Protein AF-A0A3M0GHZ3-F1 (afdb_monomer)

Sequence (107 aa):
MATMTYDYADSTAVLGPLAIVHIPGALHLCIEHARRTSVPRGWEVIRLPLEDAAPVRMPSDDLLALADAVREIGLRHDDPEPAAVHLPHEPAVLRTAGHLRLLGTVD

Foldseek 3Di:
DWKWDDDPVQLEIEIEEDDPDDDPPIDDDDPVCSVVDDGPPPHYYHYDDHPPPPPPCDPPVVVVVVVVVVVVVVPDPPDDDDDPPPDPPDFDFPDDDPPDTDGDDDD

pLDDT: mean 83.95, std 12.8, range [53.03, 98.31]

Solvent-accessible surface area (backbone atoms only — not comparable to full-atom values): 6936 Å² total; per-residue (Å²): 91,25,27,36,42,75,41,78,91,77,36,32,36,42,36,30,50,57,66,94,60,93,57,91,92,46,48,80,29,51,63,69,52,57,71,68,62,80,76,66,90,94,43,51,75,48,74,50,79,64,71,82,69,69,74,81,77,70,62,74,61,58,61,50,53,51,52,50,53,53,49,61,58,74,66,51,89,81,66,76,79,79,72,83,75,79,68,79,75,77,58,53,70,74,45,74,61,90,94,46,72,42,65,44,86,80,130

Organism: NCBI:txid2479848

Secondary structure (DSSP, 8-state):
-EEEEEETTTTEEEEEEPPSS--TTPEEE-HHHHHH--PPTT-EEEE------------HHHHHHHHHHHHHHHT-TTPPPPP---PPPPPPEEEEETTEEEEPPP-

Radius of gyration: 22.2 Å; Cα contacts (8 Å, |Δi|>4): 102; chains: 1; bounding box: 42×46×50 Å

Mean predicted aligned error: 14.31 Å

InterPro domains:
  IPR021888 Protein of unknown function DUF3499 [PF12005] (2-103)

Structure (mmCIF, N/CA/C/O backbone):
data_AF-A0A3M0GHZ3-F1
#
_entry.id   AF-A0A3M0GHZ3-F1
#
loop_
_atom_site.group_PDB
_atom_site.id
_atom_site.type_symbol
_atom_site.label_atom_id
_atom_site.label_alt_id
_atom_site.label_comp_id
_atom_site.label_asym_id
_atom_site.label_entity_id
_atom_site.label_seq_id
_atom_site.pdbx_PDB_ins_code
_atom_site.Cartn_x
_atom_site.Cartn_y
_atom_site.Cartn_z
_atom_site.occupancy
_atom_site.B_iso_or_equiv
_atom_site.auth_seq_id
_atom_site.auth_comp_id
_atom_site.auth_asym_id
_atom_site.auth_atom_id
_atom_site.pdbx_PDB_model_num
ATOM 1 N N . MET A 1 1 ? 8.081 -9.034 -2.209 1.00 88.75 1 MET A N 1
ATOM 2 C CA . MET A 1 1 ? 8.178 -7.610 -1.784 1.00 88.75 1 MET A CA 1
ATOM 3 C C . MET A 1 1 ? 6.770 -7.021 -1.775 1.00 88.75 1 MET A C 1
ATOM 5 O O . MET A 1 1 ? 5.907 -7.624 -2.401 1.00 88.75 1 MET A O 1
ATOM 9 N N . ALA A 1 2 ? 6.523 -5.914 -1.074 1.00 93.50 2 ALA A N 1
ATOM 10 C CA . ALA A 1 2 ? 5.184 -5.336 -0.915 1.00 93.50 2 ALA A CA 1
ATOM 11 C C . ALA A 1 2 ? 5.186 -3.804 -1.015 1.00 93.50 2 ALA A C 1
ATOM 13 O O . ALA A 1 2 ? 6.200 -3.167 -0.718 1.00 93.50 2 ALA A O 1
ATOM 14 N N . THR A 1 3 ? 4.038 -3.227 -1.365 1.00 95.88 3 THR A N 1
ATOM 15 C CA . THR A 1 3 ? 3.767 -1.788 -1.250 1.00 95.88 3 THR A CA 1
ATOM 16 C C . THR A 1 3 ? 2.679 -1.552 -0.210 1.00 95.88 3 THR A C 1
ATOM 18 O O . THR A 1 3 ? 1.686 -2.279 -0.161 1.00 95.88 3 THR A O 1
ATOM 21 N N . MET A 1 4 ? 2.876 -0.534 0.623 1.00 96.69 4 MET A N 1
ATOM 22 C CA . MET A 1 4 ? 1.934 -0.098 1.641 1.00 96.69 4 MET A CA 1
ATOM 23 C C . MET A 1 4 ? 1.466 1.327 1.344 1.00 96.69 4 MET A C 1
ATOM 25 O O . MET A 1 4 ? 2.290 2.235 1.219 1.00 96.69 4 MET A O 1
ATOM 29 N N . THR A 1 5 ? 0.155 1.511 1.236 1.00 96.88 5 THR A N 1
ATOM 30 C CA . THR A 1 5 ? -0.506 2.802 1.002 1.00 96.88 5 THR A CA 1
ATOM 31 C C . THR A 1 5 ? -1.403 3.159 2.179 1.00 96.88 5 THR A C 1
ATOM 33 O O . THR A 1 5 ? -1.866 2.273 2.898 1.00 96.88 5 THR A O 1
ATOM 36 N N . TYR A 1 6 ? -1.664 4.451 2.361 1.00 96.44 6 TYR A N 1
ATOM 37 C CA . TYR A 1 6 ? -2.453 4.972 3.473 1.00 96.44 6 TYR A CA 1
ATOM 38 C C . TYR A 1 6 ? -3.597 5.839 2.969 1.00 96.44 6 TYR A C 1
ATOM 40 O O . TYR A 1 6 ? -3.389 6.690 2.106 1.00 96.44 6 TYR A O 1
ATOM 48 N N . ASP A 1 7 ? -4.762 5.662 3.579 1.00 95.94 7 ASP A N 1
ATOM 49 C CA . ASP A 1 7 ? -5.830 6.647 3.599 1.00 95.94 7 ASP A CA 1
ATOM 50 C C . ASP A 1 7 ? -5.937 7.201 5.022 1.00 95.94 7 ASP A C 1
ATOM 52 O O . ASP A 1 7 ? -6.324 6.506 5.962 1.00 95.94 7 ASP A O 1
ATOM 56 N N . TYR A 1 8 ? -5.537 8.458 5.193 1.00 94.81 8 TYR A N 1
ATOM 57 C CA . TYR A 1 8 ? -5.570 9.114 6.495 1.00 94.81 8 TYR A CA 1
ATOM 58 C C . TYR A 1 8 ? -6.983 9.514 6.920 1.00 94.81 8 TYR A C 1
ATOM 60 O O . TYR A 1 8 ? -7.250 9.526 8.122 1.00 94.81 8 TYR A O 1
ATOM 68 N N . ALA A 1 9 ? -7.867 9.847 5.974 1.00 97.56 9 ALA A N 1
ATOM 69 C CA . ALA A 1 9 ? -9.228 10.273 6.288 1.00 97.56 9 ALA A CA 1
ATOM 70 C C . ALA A 1 9 ? -10.016 9.107 6.893 1.00 97.56 9 ALA A C 1
ATOM 72 O O . ALA A 1 9 ? -10.655 9.267 7.933 1.00 97.56 9 ALA A O 1
ATOM 73 N N . ASP A 1 10 ? -9.844 7.924 6.308 1.00 97.31 10 ASP A N 1
ATOM 74 C CA . ASP A 1 10 ? -10.497 6.694 6.755 1.00 97.31 10 ASP A CA 1
ATOM 75 C C . ASP A 1 10 ? -9.649 5.881 7.745 1.00 97.31 10 ASP A C 1
ATOM 77 O O . ASP A 1 10 ? -10.031 4.780 8.138 1.00 97.31 10 ASP A O 1
ATOM 81 N N . SER A 1 11 ? -8.490 6.399 8.175 1.00 98.12 11 SER A N 1
ATOM 82 C CA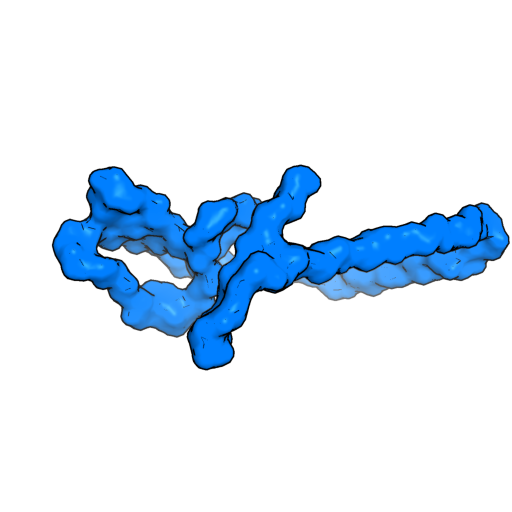 . SER A 1 11 ? -7.567 5.708 9.090 1.00 98.12 11 SER A CA 1
ATOM 83 C C . SER A 1 11 ? -7.262 4.271 8.646 1.00 98.12 11 SER A C 1
ATOM 85 O O . SER A 1 11 ? -7.307 3.329 9.437 1.00 98.12 11 SER A O 1
ATOM 87 N N . THR A 1 12 ? -6.963 4.090 7.364 1.00 97.75 12 THR A N 1
ATOM 88 C CA . THR A 1 12 ? -6.777 2.773 6.751 1.00 97.75 12 THR A CA 1
ATOM 89 C C . THR A 1 12 ? -5.402 2.667 6.107 1.00 97.75 12 THR A C 1
ATOM 91 O O . THR A 1 12 ? -4.901 3.614 5.501 1.00 97.75 12 THR A O 1
ATOM 94 N N . ALA A 1 13 ? -4.774 1.497 6.211 1.00 97.56 13 ALA A N 1
ATOM 95 C CA . ALA A 1 13 ? -3.608 1.159 5.405 1.00 97.56 13 ALA A CA 1
ATOM 96 C C . ALA A 1 13 ? -3.831 -0.137 4.627 1.00 97.56 13 ALA A C 1
ATOM 98 O O . ALA A 1 13 ? -4.307 -1.139 5.167 1.00 97.56 13 ALA A O 1
ATOM 99 N N . VAL A 1 14 ? -3.413 -0.135 3.366 1.00 96.50 14 VAL A N 1
ATOM 100 C CA . VAL A 1 14 ? -3.459 -1.311 2.497 1.00 96.50 14 VAL A CA 1
ATOM 101 C C . VAL A 1 14 ? -2.038 -1.772 2.247 1.00 96.50 14 VAL A C 1
ATOM 103 O O . VAL A 1 14 ? -1.194 -0.990 1.817 1.00 96.50 14 VAL A O 1
ATOM 106 N N . LEU A 1 15 ? -1.770 -3.045 2.515 1.00 95.69 15 LEU A N 1
ATOM 107 C CA . LEU A 1 15 ? -0.512 -3.697 2.196 1.00 95.69 15 LEU A CA 1
ATOM 108 C C . LEU A 1 15 ? -0.773 -4.760 1.133 1.00 95.69 15 LEU A C 1
ATOM 110 O O . LEU A 1 15 ? -1.503 -5.723 1.375 1.00 95.69 15 LEU A O 1
ATOM 114 N N . GLY A 1 16 ? -0.161 -4.590 -0.035 1.00 93.19 16 GLY A N 1
ATOM 115 C CA . GLY A 1 16 ? -0.338 -5.483 -1.175 1.00 93.19 16 GLY A CA 1
ATOM 116 C C . GLY A 1 16 ? 0.955 -5.760 -1.935 1.00 93.19 16 GLY A C 1
ATOM 117 O O . GLY A 1 16 ? 2.033 -5.349 -1.489 1.00 93.19 16 GLY A O 1
ATOM 118 N N . PRO A 1 17 ? 0.868 -6.488 -3.064 1.00 92.38 17 PRO A N 1
ATOM 119 C CA . PRO A 1 17 ? 2.009 -6.759 -3.931 1.00 92.38 17 PRO A CA 1
ATOM 120 C C . PRO A 1 17 ? 2.788 -5.492 -4.288 1.00 92.38 17 PRO A C 1
ATOM 122 O O . PRO A 1 17 ? 2.257 -4.380 -4.254 1.00 92.38 17 PRO A O 1
ATOM 125 N N . LEU A 1 18 ? 4.070 -5.660 -4.619 1.00 92.56 18 LEU A N 1
ATOM 126 C CA . LEU A 1 18 ? 4.909 -4.537 -5.024 1.00 92.56 18 LEU A CA 1
ATOM 127 C C . LEU A 1 18 ? 4.282 -3.825 -6.233 1.00 92.56 18 LEU A C 1
ATOM 129 O O . LEU A 1 18 ? 4.026 -4.441 -7.265 1.00 92.56 18 LEU A O 1
ATOM 133 N N . ALA A 1 19 ? 4.037 -2.527 -6.083 1.00 90.62 19 ALA A N 1
ATOM 134 C CA . ALA A 1 19 ? 3.457 -1.698 -7.129 1.00 90.62 19 ALA A CA 1
ATOM 135 C C . ALA A 1 19 ? 4.393 -1.618 -8.346 1.00 90.62 19 ALA A C 1
ATOM 137 O O . ALA A 1 19 ? 5.598 -1.424 -8.200 1.00 90.62 19 ALA A O 1
ATOM 138 N N . ILE A 1 20 ? 3.817 -1.730 -9.545 1.00 89.75 20 ILE A N 1
ATOM 139 C CA . ILE A 1 20 ? 4.536 -1.611 -10.828 1.00 89.75 20 ILE A CA 1
ATOM 140 C C . ILE A 1 20 ? 4.850 -0.158 -11.212 1.00 89.75 20 ILE A C 1
ATOM 142 O O . ILE A 1 20 ? 5.652 0.092 -12.105 1.00 89.75 20 ILE A O 1
ATOM 146 N N . VAL A 1 21 ? 4.207 0.798 -10.543 1.00 91.12 21 VAL A N 1
ATOM 147 C CA . VAL A 1 21 ? 4.403 2.236 -10.726 1.00 91.12 21 VAL A CA 1
ATOM 148 C C . VAL A 1 21 ? 4.669 2.884 -9.378 1.00 91.12 21 VAL A C 1
ATOM 150 O O . VAL A 1 21 ? 4.237 2.389 -8.334 1.00 91.12 21 VAL A O 1
ATOM 153 N N . HIS A 1 22 ? 5.367 4.014 -9.405 1.00 90.44 22 HIS A N 1
ATOM 154 C CA . HIS A 1 22 ? 5.581 4.806 -8.207 1.00 90.44 22 HIS A CA 1
ATOM 155 C C . HIS A 1 22 ? 4.260 5.428 -7.740 1.00 90.44 22 HIS A C 1
ATOM 157 O O . HIS A 1 22 ? 3.595 6.139 -8.495 1.00 90.44 22 HIS A O 1
ATOM 163 N N . ILE A 1 23 ? 3.906 5.178 -6.480 1.00 90.56 23 ILE A N 1
ATOM 164 C CA . ILE A 1 23 ? 2.751 5.780 -5.816 1.00 90.56 23 ILE A CA 1
ATOM 165 C C . ILE A 1 23 ? 3.295 6.787 -4.795 1.00 90.56 23 ILE A C 1
ATOM 167 O O . ILE A 1 23 ? 3.978 6.370 -3.856 1.00 90.56 23 ILE A O 1
ATOM 171 N N . PRO A 1 24 ? 3.027 8.096 -4.951 1.00 92.81 24 PRO A N 1
ATOM 172 C CA . PRO A 1 24 ? 3.508 9.109 -4.019 1.00 92.81 24 PRO A CA 1
ATOM 173 C C . PRO A 1 24 ? 3.117 8.799 -2.570 1.00 92.81 24 PRO A C 1
ATOM 175 O O . PRO A 1 24 ? 1.959 8.512 -2.278 1.00 92.81 24 PRO A O 1
ATOM 178 N N . GLY A 1 25 ? 4.094 8.857 -1.661 1.00 89.81 25 GLY A N 1
ATOM 179 C CA . GLY A 1 25 ? 3.877 8.625 -0.229 1.00 89.81 25 GLY A CA 1
ATOM 180 C C . GLY A 1 25 ? 3.676 7.160 0.177 1.00 89.81 25 GLY A C 1
ATOM 181 O O . GLY A 1 25 ? 3.478 6.890 1.361 1.00 89.81 25 GLY A O 1
ATOM 182 N N . ALA A 1 26 ? 3.746 6.208 -0.759 1.00 95.50 26 ALA A N 1
ATOM 183 C CA . ALA A 1 26 ? 3.709 4.788 -0.434 1.00 95.50 26 ALA A CA 1
ATOM 184 C C . ALA A 1 26 ? 5.055 4.296 0.121 1.00 95.50 26 ALA A C 1
ATOM 186 O O . ALA A 1 26 ? 6.123 4.802 -0.230 1.00 95.50 26 ALA A O 1
ATOM 187 N N . LEU A 1 27 ? 5.013 3.259 0.959 1.00 95.38 27 LEU A N 1
ATOM 188 C CA . LEU A 1 27 ? 6.211 2.577 1.453 1.00 95.38 27 LEU A CA 1
ATOM 189 C C . LEU A 1 27 ? 6.418 1.264 0.708 1.00 95.38 27 LEU A C 1
ATOM 191 O O . LEU A 1 27 ? 5.523 0.421 0.654 1.00 95.38 27 LEU A O 1
ATOM 195 N N . HIS A 1 28 ? 7.632 1.048 0.214 1.00 94.88 28 HIS A N 1
ATOM 196 C CA . HIS A 1 28 ? 8.051 -0.241 -0.323 1.00 94.88 28 HIS A CA 1
ATOM 197 C C . HIS A 1 28 ? 8.754 -1.046 0.764 1.00 94.88 28 HIS A C 1
ATOM 199 O O . HIS A 1 28 ? 9.763 -0.624 1.329 1.00 94.88 28 HIS A O 1
ATOM 205 N N . LEU A 1 29 ? 8.205 -2.217 1.068 1.00 93.56 29 LEU A N 1
ATOM 206 C CA . LEU A 1 29 ? 8.663 -3.070 2.153 1.00 93.56 29 LEU A CA 1
ATOM 207 C C . LEU A 1 29 ? 9.191 -4.389 1.583 1.00 93.56 29 LEU A C 1
ATOM 209 O O . LEU A 1 29 ? 8.574 -5.028 0.722 1.00 93.56 29 LEU A O 1
ATOM 213 N N . CYS A 1 30 ? 10.334 -4.845 2.098 1.00 92.50 30 CYS A N 1
ATOM 214 C CA . CYS A 1 30 ? 10.753 -6.226 1.875 1.00 92.50 30 CYS A CA 1
ATOM 215 C C . CYS A 1 30 ? 9.766 -7.189 2.562 1.00 92.50 30 CYS A C 1
ATOM 217 O O . CYS A 1 30 ? 8.942 -6.774 3.378 1.00 92.50 30 CYS A O 1
ATOM 219 N N . ILE A 1 31 ? 9.841 -8.485 2.248 1.00 88.19 31 ILE A N 1
ATOM 220 C CA . ILE A 1 31 ? 8.876 -9.466 2.771 1.00 88.19 31 ILE A CA 1
ATOM 221 C C . ILE A 1 31 ? 8.884 -9.535 4.307 1.00 88.19 31 ILE A C 1
ATOM 223 O O . ILE A 1 31 ? 7.837 -9.709 4.927 1.00 88.19 31 ILE A O 1
ATOM 227 N N . GLU A 1 32 ? 10.051 -9.352 4.929 1.00 92.31 32 GLU A N 1
ATOM 228 C CA . GLU A 1 32 ? 10.186 -9.355 6.382 1.00 92.31 32 GLU A CA 1
ATOM 229 C C . GLU A 1 32 ? 9.519 -8.121 7.002 1.00 92.31 32 GLU A C 1
ATOM 231 O O . GLU A 1 32 ? 8.686 -8.251 7.901 1.00 92.31 32 GLU A O 1
ATOM 236 N N . HIS A 1 33 ? 9.819 -6.927 6.483 1.00 95.50 33 HIS A N 1
ATOM 237 C CA . HIS A 1 33 ? 9.205 -5.690 6.964 1.00 95.50 33 HIS A CA 1
ATOM 238 C C . HIS A 1 33 ? 7.696 -5.680 6.723 1.00 95.50 33 HIS A C 1
ATOM 240 O O . HIS A 1 33 ? 6.944 -5.314 7.616 1.00 95.50 33 HIS A O 1
ATOM 246 N N . ALA A 1 34 ? 7.222 -6.189 5.586 1.00 93.44 34 ALA A N 1
ATOM 247 C CA . ALA A 1 34 ? 5.795 -6.307 5.309 1.00 93.44 34 ALA A CA 1
ATOM 248 C C . ALA A 1 34 ? 5.046 -7.143 6.368 1.00 93.44 34 ALA A C 1
ATOM 250 O O . ALA A 1 34 ? 3.918 -6.810 6.741 1.00 93.44 34 ALA A O 1
ATOM 251 N N . ARG A 1 35 ? 5.681 -8.203 6.891 1.00 91.12 35 ARG A N 1
ATOM 252 C CA . ARG A 1 35 ? 5.115 -9.068 7.944 1.00 91.12 35 ARG A CA 1
ATOM 253 C C . ARG A 1 35 ? 5.133 -8.419 9.327 1.00 91.12 35 ARG A C 1
ATOM 255 O O . ARG A 1 35 ? 4.235 -8.677 10.121 1.00 91.12 35 ARG A O 1
ATOM 262 N N . ARG A 1 36 ? 6.154 -7.611 9.622 1.00 94.31 36 ARG A N 1
ATOM 263 C CA . ARG A 1 36 ? 6.387 -7.030 10.956 1.00 94.31 36 ARG A CA 1
ATOM 264 C C . ARG A 1 36 ? 5.776 -5.642 11.135 1.00 94.31 36 ARG A C 1
ATOM 266 O O . ARG A 1 36 ? 5.520 -5.244 12.266 1.00 94.31 36 ARG A O 1
ATOM 273 N N . THR A 1 37 ? 5.558 -4.910 10.047 1.00 94.19 37 THR A N 1
ATOM 274 C CA . THR A 1 37 ? 5.008 -3.555 10.090 1.00 94.19 37 THR A CA 1
ATOM 275 C C . THR A 1 37 ? 3.582 -3.556 10.632 1.00 94.19 37 THR A C 1
ATOM 277 O O . THR A 1 37 ? 2.723 -4.330 10.193 1.00 94.19 37 THR A O 1
ATOM 280 N N . SER A 1 38 ? 3.339 -2.641 11.566 1.00 94.75 38 SER A N 1
ATOM 281 C CA . SER A 1 38 ? 2.034 -2.300 12.127 1.00 94.75 38 SER A CA 1
ATOM 282 C C . SER A 1 38 ? 1.602 -0.900 11.690 1.00 94.75 38 SER A C 1
ATOM 284 O O . SER A 1 38 ? 2.416 -0.092 11.246 1.00 94.75 38 SER A O 1
ATOM 286 N N . VAL A 1 39 ? 0.322 -0.597 11.874 1.00 96.19 39 VAL A N 1
ATOM 287 C CA . VAL A 1 39 ? -0.263 0.736 11.659 1.00 96.19 39 VAL A CA 1
ATOM 288 C C . VAL A 1 39 ? -0.499 1.460 12.989 1.00 96.19 39 VAL A C 1
ATOM 290 O O . VAL A 1 39 ? -0.384 0.826 14.047 1.00 96.19 39 VAL A O 1
ATOM 293 N N . PRO A 1 40 ? -0.828 2.768 12.976 1.00 96.69 40 PRO A N 1
ATOM 294 C CA . PRO A 1 40 ? -1.268 3.469 14.177 1.00 96.69 40 PRO A CA 1
ATOM 295 C C . PRO A 1 40 ? -2.465 2.787 14.854 1.00 96.69 40 PRO A C 1
ATOM 297 O O . PRO A 1 40 ? -3.236 2.050 14.244 1.00 96.69 40 PRO A O 1
ATOM 300 N N . ARG A 1 41 ? -2.631 3.021 16.157 1.00 96.44 41 ARG A N 1
ATOM 301 C CA . ARG A 1 41 ? -3.744 2.424 16.907 1.00 96.44 41 ARG A CA 1
ATOM 302 C C . ARG A 1 41 ? -5.084 2.932 16.376 1.00 96.44 41 ARG A C 1
ATOM 304 O 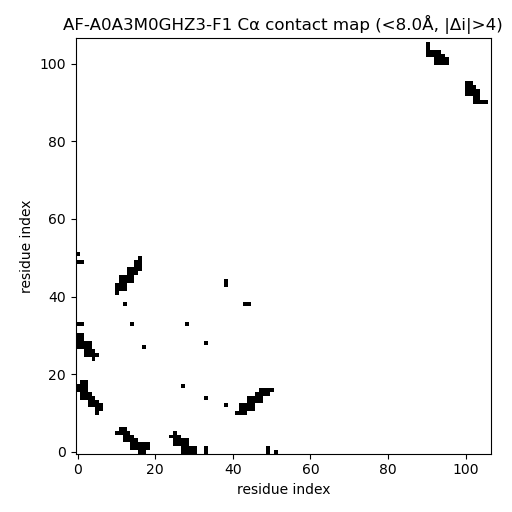O . ARG A 1 41 ? -5.231 4.122 16.128 1.00 96.44 41 ARG A O 1
ATOM 311 N N . GLY A 1 42 ? -6.053 2.024 16.269 1.00 97.12 42 GLY A N 1
ATOM 312 C CA . GLY A 1 42 ? -7.393 2.331 15.762 1.00 97.12 42 GLY A CA 1
ATOM 313 C C . GLY A 1 42 ? -7.499 2.375 14.238 1.00 97.12 42 GLY A C 1
ATOM 314 O O . GLY A 1 42 ? -8.587 2.627 13.743 1.00 97.12 42 GLY A O 1
ATOM 315 N N . TRP A 1 43 ? -6.406 2.119 13.512 1.00 98.31 43 TRP A N 1
ATOM 316 C CA . TRP A 1 43 ? -6.425 2.045 12.056 1.00 98.31 43 TRP A CA 1
ATOM 317 C C . TRP A 1 43 ? -6.776 0.645 11.554 1.00 98.31 43 TRP A C 1
ATOM 319 O O . TRP A 1 43 ? -6.359 -0.358 12.144 1.00 98.31 43 TRP A O 1
ATOM 329 N N . GLU A 1 44 ? -7.482 0.583 10.428 1.00 97.94 44 GLU A N 1
ATOM 330 C CA . GLU A 1 44 ? -7.731 -0.662 9.706 1.00 97.94 44 GLU A CA 1
ATOM 331 C C . GLU A 1 44 ? -6.511 -1.051 8.857 1.00 97.94 44 GLU A C 1
ATOM 333 O O . GLU A 1 44 ? -5.846 -0.205 8.254 1.00 97.94 44 GLU A O 1
ATOM 338 N N . VAL A 1 45 ? -6.202 -2.353 8.809 1.00 96.44 45 VAL A N 1
ATOM 339 C CA . VAL A 1 45 ? -5.145 -2.896 7.943 1.00 96.44 45 VAL A CA 1
ATOM 340 C C . VAL A 1 45 ? -5.712 -3.951 7.021 1.00 96.44 45 VAL A C 1
ATOM 342 O O . VAL A 1 45 ? -6.088 -5.034 7.468 1.00 96.44 45 VAL A O 1
ATOM 345 N N . ILE A 1 46 ? -5.653 -3.680 5.723 1.00 96.50 46 ILE A N 1
ATOM 346 C CA . ILE A 1 46 ? -6.037 -4.632 4.686 1.00 96.50 46 ILE A CA 1
ATOM 347 C C . ILE A 1 46 ? -4.761 -5.257 4.126 1.00 96.50 46 ILE A C 1
ATOM 349 O O . ILE A 1 46 ? -3.917 -4.566 3.557 1.00 96.50 46 ILE A O 1
ATOM 353 N N . ARG A 1 47 ? -4.596 -6.572 4.301 1.00 94.38 47 ARG A N 1
ATOM 354 C CA . ARG A 1 47 ? -3.446 -7.325 3.778 1.00 94.38 47 ARG A CA 1
ATOM 355 C C . ARG A 1 47 ? -3.895 -8.190 2.614 1.00 94.38 47 ARG A C 1
ATOM 357 O O . ARG A 1 47 ? -4.583 -9.188 2.815 1.00 94.38 47 ARG A O 1
ATOM 364 N N . LEU A 1 48 ? -3.498 -7.802 1.410 1.00 91.81 48 LEU A N 1
ATOM 365 C CA . LEU A 1 48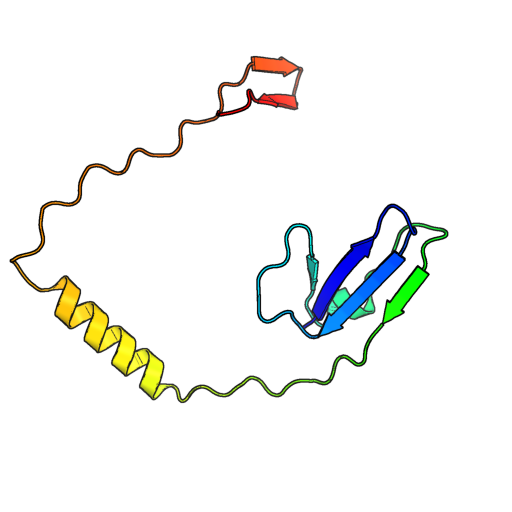 ? -3.734 -8.599 0.215 1.00 91.81 48 LEU A CA 1
ATOM 366 C C . LEU A 1 48 ? -2.729 -9.758 0.159 1.00 91.81 48 LEU A C 1
ATOM 368 O O . LEU A 1 48 ? -1.622 -9.632 0.699 1.00 91.81 48 LEU A O 1
ATOM 372 N N . PRO A 1 49 ? -3.083 -10.884 -0.484 1.00 87.69 49 PRO A N 1
ATOM 373 C CA . PRO A 1 49 ? -2.147 -11.971 -0.718 1.00 87.69 49 PRO A CA 1
ATOM 374 C C . PRO A 1 49 ? -0.879 -11.436 -1.386 1.00 87.69 49 PRO A C 1
ATOM 376 O O . PRO A 1 49 ? -0.910 -10.889 -2.485 1.00 87.69 49 PRO A O 1
ATOM 379 N N . LEU A 1 50 ? 0.248 -11.577 -0.693 1.00 76.25 50 LEU A N 1
ATOM 380 C CA . LEU A 1 50 ? 1.566 -11.356 -1.266 1.00 76.25 50 LEU A CA 1
ATOM 381 C C . LEU A 1 50 ? 1.959 -12.674 -1.915 1.00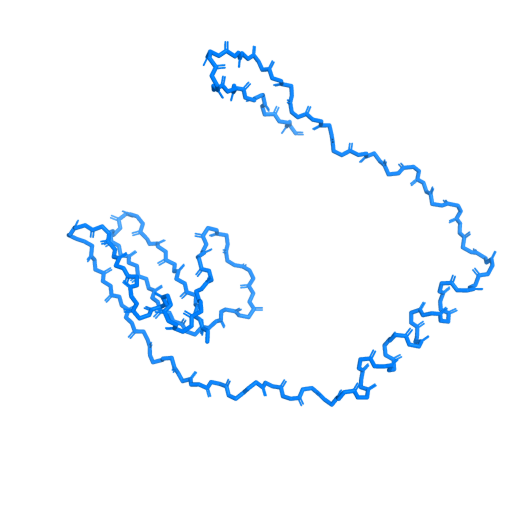 76.25 50 LEU A C 1
ATOM 383 O O . LEU A 1 50 ? 2.696 -13.462 -1.326 1.00 76.25 50 LEU A O 1
ATOM 387 N N . GLU A 1 51 ? 1.379 -12.971 -3.071 1.00 67.94 51 GLU A N 1
ATOM 388 C CA . GLU A 1 51 ? 1.917 -14.040 -3.897 1.00 67.94 51 GLU A CA 1
ATOM 389 C C . GLU A 1 51 ? 3.391 -13.717 -4.155 1.00 67.94 51 GLU A C 1
ATOM 391 O O . GLU A 1 51 ? 3.746 -12.582 -4.493 1.00 67.94 51 GLU A O 1
ATOM 396 N N . ASP A 1 52 ? 4.262 -14.696 -3.902 1.00 61.00 52 ASP A N 1
ATOM 397 C CA . ASP A 1 52 ? 5.657 -14.632 -4.307 1.00 61.00 52 ASP A CA 1
ATOM 398 C C . ASP A 1 52 ? 5.649 -14.649 -5.834 1.00 61.00 52 ASP A C 1
ATOM 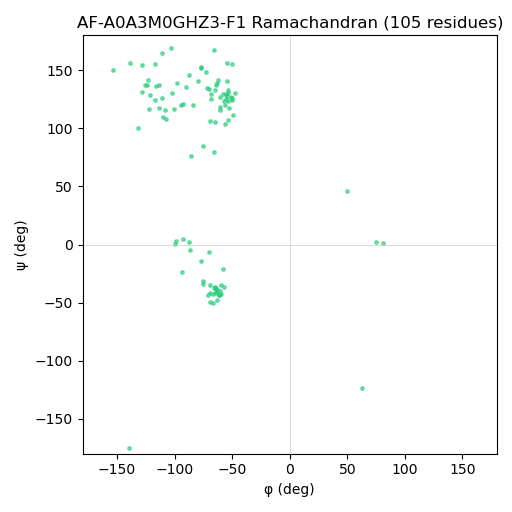400 O O . ASP A 1 52 ? 5.813 -15.694 -6.462 1.00 61.00 52 ASP A O 1
ATOM 404 N N . ALA A 1 53 ? 5.373 -13.491 -6.440 1.00 57.19 53 ALA A N 1
ATOM 405 C CA . ALA A 1 53 ? 5.554 -13.281 -7.856 1.00 57.19 53 ALA A CA 1
ATOM 406 C C . ALA A 1 53 ? 7.003 -13.671 -8.114 1.00 57.19 53 ALA A C 1
ATOM 408 O O . ALA A 1 53 ? 7.928 -12.988 -7.655 1.00 57.19 53 ALA A O 1
ATOM 409 N N . ALA A 1 54 ? 7.187 -14.830 -8.753 1.00 58.19 54 ALA A N 1
ATOM 410 C CA . ALA A 1 54 ? 8.497 -15.281 -9.162 1.00 58.19 54 ALA A CA 1
ATOM 411 C C . ALA A 1 54 ? 9.148 -14.083 -9.856 1.00 58.19 54 ALA A C 1
ATOM 413 O O . ALA A 1 54 ? 8.473 -13.439 -10.670 1.00 58.19 54 ALA A O 1
ATOM 414 N N . PRO A 1 55 ? 10.391 -13.715 -9.494 1.00 58.78 55 PRO A N 1
ATOM 415 C CA . PRO A 1 55 ? 11.042 -12.592 -10.138 1.00 58.78 55 PRO A CA 1
ATOM 416 C C . PRO A 1 55 ? 10.902 -12.812 -11.636 1.00 58.78 55 PRO A C 1
ATOM 418 O O . PRO A 1 55 ? 11.251 -13.891 -12.123 1.00 58.78 55 PRO A O 1
ATOM 421 N N . VAL A 1 56 ? 10.324 -11.835 -12.339 1.00 60.12 56 VAL A N 1
ATOM 422 C CA . V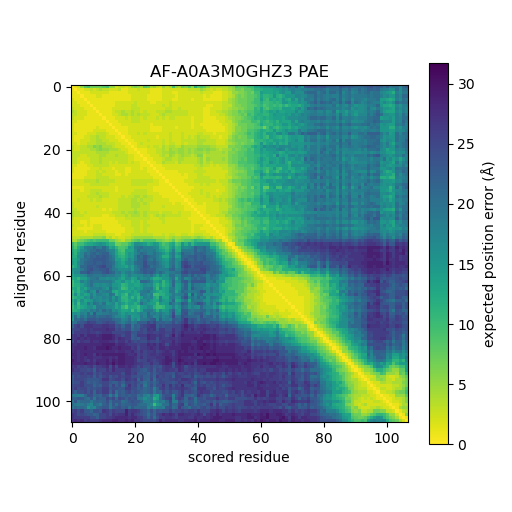AL A 1 56 ? 10.280 -11.868 -13.797 1.00 60.12 56 VAL A CA 1
ATOM 423 C C . VAL A 1 56 ? 11.734 -11.995 -14.222 1.00 60.12 56 VAL A C 1
ATOM 425 O O . VAL A 1 56 ? 12.530 -11.067 -14.072 1.00 60.12 56 VAL A O 1
ATOM 428 N N . ARG A 1 57 ? 12.120 -13.205 -14.628 1.00 61.47 57 ARG A N 1
ATOM 429 C CA . ARG A 1 57 ? 13.477 -13.514 -15.050 1.00 61.47 57 ARG A CA 1
ATOM 430 C C . ARG A 1 57 ? 13.609 -12.899 -16.432 1.00 61.47 57 ARG A C 1
ATOM 432 O O . ARG A 1 57 ? 13.383 -13.573 -17.430 1.00 61.47 57 ARG A O 1
ATOM 439 N N . MET A 1 58 ? 13.939 -11.613 -16.478 1.00 61.97 58 MET A N 1
ATOM 440 C CA . MET A 1 58 ? 14.399 -11.009 -17.719 1.00 61.97 58 MET A CA 1
ATOM 441 C C . MET A 1 58 ? 15.641 -11.797 -18.160 1.00 61.97 58 MET A C 1
ATOM 443 O O . MET A 1 58 ? 16.514 -12.058 -17.317 1.00 61.97 58 MET A O 1
ATOM 447 N N . PRO A 1 59 ? 15.713 -12.253 -19.422 1.00 73.56 59 PRO A N 1
ATOM 448 C CA . PRO A 1 59 ? 16.910 -12.902 -19.931 1.00 73.56 59 PRO A CA 1
ATOM 449 C C . PRO A 1 59 ? 18.088 -11.955 -19.709 1.00 73.56 59 PRO A C 1
ATOM 451 O O . PRO A 1 59 ? 18.022 -10.789 -20.085 1.00 73.56 59 PRO A O 1
ATOM 454 N N . SER A 1 60 ? 19.164 -12.431 -19.081 1.00 71.81 60 SER A N 1
ATOM 455 C CA . SER A 1 60 ? 20.347 -11.603 -18.795 1.00 71.81 60 SER A CA 1
ATOM 456 C C . SER A 1 60 ? 20.973 -10.982 -20.050 1.00 71.81 60 SER A C 1
ATOM 458 O O . SER A 1 60 ? 21.688 -9.994 -19.943 1.00 71.81 60 SER A O 1
ATOM 460 N N . ASP A 1 61 ? 20.691 -11.570 -21.213 1.00 81.94 61 ASP A N 1
ATOM 461 C CA . ASP A 1 61 ? 21.123 -11.130 -22.539 1.00 81.94 61 ASP A CA 1
ATOM 462 C C . ASP A 1 61 ? 20.552 -9.757 -22.933 1.00 81.94 61 ASP A C 1
ATOM 464 O O . ASP A 1 61 ? 21.266 -8.921 -23.475 1.00 81.94 61 ASP A O 1
ATOM 468 N N . ASP A 1 62 ? 19.304 -9.464 -22.560 1.00 86.12 62 ASP A N 1
ATOM 469 C CA . ASP A 1 62 ? 18.627 -8.211 -22.927 1.00 86.12 62 ASP A CA 1
ATOM 470 C C . ASP A 1 62 ? 19.307 -6.987 -22.286 1.00 86.12 62 ASP A C 1
ATOM 472 O O . ASP A 1 62 ? 19.493 -5.945 -22.910 1.00 86.12 62 ASP A O 1
ATOM 476 N N . LEU A 1 63 ? 19.791 -7.139 -21.047 1.00 86.62 63 LEU A N 1
ATOM 477 C CA . LEU A 1 63 ? 20.534 -6.084 -20.352 1.00 86.62 63 LEU A CA 1
ATOM 478 C C . LEU A 1 63 ? 21.911 -5.831 -20.971 1.00 86.62 63 LEU A C 1
ATOM 480 O O . LEU A 1 63 ? 22.372 -4.689 -20.988 1.00 86.62 63 LEU A O 1
ATOM 484 N N . LEU A 1 64 ? 22.568 -6.882 -21.468 1.00 89.38 64 LEU A N 1
ATOM 485 C CA . LEU A 1 64 ? 23.849 -6.748 -22.154 1.00 89.38 64 LEU A CA 1
ATOM 486 C C . LEU A 1 64 ? 23.655 -6.084 -23.524 1.00 89.38 64 LEU A C 1
ATOM 488 O O . LEU A 1 64 ? 24.371 -5.136 -23.831 1.00 89.38 64 LEU A O 1
ATOM 492 N N . ALA A 1 65 ? 22.624 -6.490 -24.272 1.00 91.62 65 ALA A N 1
ATOM 493 C CA . ALA A 1 65 ? 22.241 -5.878 -25.542 1.00 91.62 65 ALA A CA 1
ATOM 494 C C . ALA A 1 65 ? 21.891 -4.384 -25.393 1.00 91.62 65 ALA A C 1
ATOM 496 O O . ALA A 1 65 ? 22.351 -3.555 -26.181 1.00 91.62 65 ALA A O 1
ATOM 497 N N . LEU A 1 66 ? 21.144 -4.010 -24.347 1.00 88.19 66 LEU A N 1
ATOM 498 C CA . LEU A 1 66 ? 20.878 -2.608 -23.997 1.00 88.19 66 LEU A CA 1
ATOM 499 C C . LEU A 1 66 ? 22.169 -1.845 -23.666 1.00 88.19 66 LEU A C 1
ATOM 501 O O . LEU A 1 66 ? 22.352 -0.717 -24.125 1.00 88.19 66 LEU A O 1
ATOM 505 N N . ALA A 1 67 ? 23.079 -2.445 -22.892 1.00 93.00 67 ALA A N 1
ATOM 506 C CA . ALA A 1 67 ? 24.356 -1.823 -22.546 1.00 93.00 67 ALA A CA 1
ATOM 507 C C . ALA A 1 67 ? 25.268 -1.627 -23.770 1.00 93.00 67 ALA A C 1
ATOM 509 O O . ALA A 1 67 ? 25.954 -0.606 -23.866 1.00 93.00 67 ALA A O 1
ATOM 510 N N . ASP A 1 68 ? 25.273 -2.579 -24.707 1.00 92.69 68 ASP A N 1
ATOM 511 C CA . ASP A 1 68 ? 25.954 -2.455 -25.998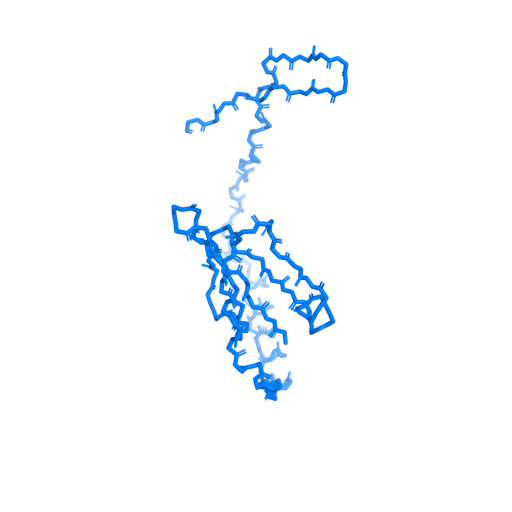 1.00 92.69 68 ASP A CA 1
ATOM 512 C C . ASP A 1 68 ? 25.356 -1.312 -26.830 1.00 92.69 68 ASP A C 1
ATOM 514 O O . ASP A 1 68 ? 26.099 -0.445 -27.293 1.00 92.69 68 ASP A O 1
ATOM 518 N N . ALA A 1 69 ? 24.026 -1.247 -26.944 1.00 92.06 69 ALA A N 1
ATOM 519 C CA . ALA A 1 69 ? 23.338 -0.197 -27.693 1.00 92.06 69 ALA A CA 1
ATOM 520 C C . ALA A 1 69 ? 23.607 1.209 -27.121 1.00 92.06 69 ALA A C 1
ATOM 522 O O . ALA A 1 69 ? 23.903 2.141 -27.871 1.00 92.06 69 ALA A O 1
ATOM 523 N N . VAL A 1 70 ? 23.565 1.375 -25.792 1.00 91.38 70 VAL A N 1
ATOM 524 C CA . VAL A 1 70 ? 23.883 2.657 -25.132 1.00 91.38 70 VAL A CA 1
ATOM 525 C C . VAL A 1 70 ? 25.345 3.048 -25.354 1.00 91.38 70 VAL A C 1
ATOM 527 O O . VAL A 1 70 ? 25.633 4.217 -25.608 1.00 91.38 70 VAL A O 1
ATOM 530 N N . ARG A 1 71 ? 26.273 2.084 -25.297 1.00 88.00 71 ARG A N 1
ATOM 531 C CA . ARG A 1 71 ? 27.695 2.330 -25.571 1.00 88.00 71 ARG A CA 1
ATOM 532 C C . ARG A 1 71 ? 27.933 2.765 -27.014 1.00 88.00 71 ARG A C 1
ATOM 534 O O . ARG A 1 71 ? 28.729 3.671 -27.229 1.00 88.00 71 ARG A O 1
ATOM 541 N N . GLU A 1 72 ? 27.268 2.150 -27.988 1.00 87.81 72 GLU A N 1
ATOM 542 C CA . GLU A 1 72 ? 27.382 2.555 -29.393 1.00 87.81 72 GLU A CA 1
ATOM 543 C C . GLU A 1 72 ? 26.928 4.007 -29.598 1.00 87.81 72 GLU A C 1
ATOM 545 O O . GLU A 1 72 ? 27.576 4.755 -30.326 1.00 87.81 72 GLU A O 1
ATOM 550 N N . ILE A 1 73 ? 25.849 4.419 -28.924 1.00 85.31 73 ILE A N 1
ATOM 551 C CA . ILE A 1 73 ? 25.353 5.800 -28.964 1.00 85.31 73 ILE A CA 1
ATOM 552 C C . ILE A 1 73 ? 26.353 6.754 -28.300 1.00 85.31 73 ILE A C 1
ATOM 554 O O . ILE A 1 73 ? 26.750 7.728 -28.927 1.00 85.31 73 ILE A O 1
ATOM 558 N N . GLY A 1 74 ? 26.819 6.448 -27.084 1.00 79.38 74 GLY A N 1
ATOM 559 C CA . GLY A 1 74 ? 27.728 7.319 -26.323 1.00 79.38 74 GLY A CA 1
ATOM 560 C C . GLY A 1 74 ? 29.160 7.430 -26.869 1.00 79.38 74 GLY A C 1
ATOM 561 O O . GLY A 1 74 ? 29.949 8.207 -26.342 1.00 79.38 74 GLY A O 1
ATOM 562 N N . LEU A 1 75 ? 29.521 6.649 -27.893 1.00 81.88 75 LEU A N 1
ATOM 563 C CA . LEU A 1 75 ? 30.809 6.738 -28.599 1.00 81.88 75 LEU A CA 1
ATOM 564 C C . LEU A 1 75 ? 30.717 7.519 -29.923 1.00 81.88 75 LEU A C 1
ATOM 566 O O . LEU A 1 75 ? 31.722 7.657 -30.633 1.00 81.88 75 LEU A O 1
ATOM 570 N N . ARG A 1 76 ? 29.534 8.028 -30.285 1.00 79.81 76 ARG A N 1
ATOM 571 C CA . ARG A 1 76 ? 29.366 8.897 -31.455 1.00 79.81 76 ARG A CA 1
ATOM 572 C C . ARG A 1 76 ? 30.025 10.244 -31.167 1.00 79.81 76 ARG A C 1
ATOM 574 O O . ARG A 1 76 ? 29.860 10.817 -30.101 1.00 79.81 76 ARG A O 1
ATOM 581 N N . HIS A 1 77 ? 30.804 10.738 -32.123 1.00 68.75 77 HIS A N 1
ATOM 582 C CA . HIS A 1 77 ? 31.574 11.980 -31.971 1.00 68.75 77 HIS A CA 1
ATOM 583 C C . HIS A 1 77 ? 30.763 13.228 -32.358 1.00 68.75 77 HIS A C 1
ATOM 585 O O . HIS A 1 77 ? 31.280 14.341 -32.313 1.00 68.75 77 HIS A O 1
ATOM 591 N N . ASP A 1 78 ? 29.499 13.030 -32.732 1.00 75.56 78 ASP A N 1
ATOM 592 C CA . ASP A 1 78 ? 28.608 14.054 -33.276 1.00 75.56 78 ASP A CA 1
ATOM 593 C C . ASP A 1 78 ? 27.663 14.619 -32.197 1.00 75.56 78 ASP A C 1
ATOM 595 O O . ASP A 1 78 ? 26.780 15.422 -32.506 1.00 75.56 78 ASP A O 1
ATOM 599 N N . ASP A 1 79 ? 27.817 14.178 -30.942 1.00 69.25 79 ASP A N 1
ATOM 600 C CA . ASP A 1 79 ? 26.969 14.612 -29.8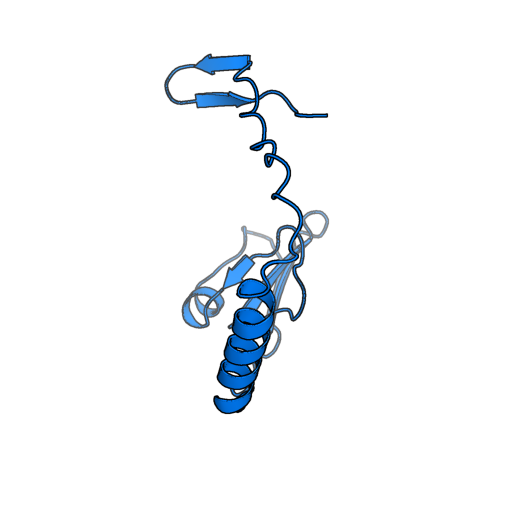37 1.00 69.25 79 ASP A CA 1
ATOM 601 C C . ASP A 1 79 ? 27.220 16.096 -29.513 1.00 69.25 79 ASP A C 1
ATOM 603 O O . ASP A 1 79 ? 28.371 16.515 -29.339 1.00 69.25 79 ASP A O 1
ATOM 607 N N . PRO A 1 80 ? 26.159 16.920 -29.422 1.00 70.06 80 PRO A N 1
ATOM 608 C CA . PRO A 1 80 ? 26.293 18.306 -29.004 1.00 70.06 80 PRO A CA 1
ATOM 609 C C . PRO A 1 80 ? 26.835 18.367 -27.574 1.00 70.06 80 PRO A C 1
ATOM 611 O O . PRO A 1 80 ? 26.450 17.570 -26.716 1.00 70.06 80 PRO A O 1
ATOM 614 N N . GLU A 1 81 ? 27.717 19.336 -27.316 1.00 71.19 81 GLU A N 1
ATOM 615 C CA . GLU A 1 81 ? 28.285 19.571 -25.989 1.00 71.19 81 GLU A CA 1
ATOM 616 C C . GLU A 1 81 ? 27.154 19.637 -24.944 1.00 71.19 81 GLU A C 1
ATOM 618 O O . GLU A 1 81 ? 26.195 20.398 -25.134 1.00 71.19 81 GLU A O 1
ATOM 623 N N . PRO A 1 82 ? 27.210 18.831 -23.864 1.00 66.19 82 PRO A N 1
ATOM 624 C CA . PRO A 1 82 ? 26.154 18.823 -22.869 1.00 66.19 82 PRO A CA 1
ATOM 625 C C . PRO A 1 82 ? 26.035 20.220 -22.263 1.00 66.19 82 PRO A C 1
ATOM 627 O O . PRO A 1 82 ? 26.970 20.728 -21.642 1.00 66.19 82 PRO A O 1
ATOM 630 N N . ALA A 1 83 ? 24.868 20.841 -22.439 1.00 69.38 83 ALA A N 1
ATOM 631 C CA . ALA A 1 83 ? 24.545 22.092 -21.774 1.00 69.38 83 ALA A CA 1
ATOM 632 C C . ALA A 1 83 ? 24.761 21.918 -20.266 1.00 69.38 83 ALA A C 1
ATOM 634 O O . ALA A 1 83 ? 24.326 20.920 -19.686 1.00 69.38 83 ALA A O 1
ATOM 635 N N . ALA A 1 84 ? 25.442 22.880 -19.641 1.00 66.50 84 ALA A N 1
ATOM 636 C CA . ALA A 1 84 ? 25.697 22.871 -18.209 1.00 66.50 84 ALA A CA 1
ATOM 637 C C . ALA A 1 84 ? 24.389 22.607 -17.448 1.00 66.50 84 ALA A C 1
ATOM 639 O O . ALA A 1 84 ? 23.470 23.427 -17.450 1.00 66.50 84 ALA A O 1
ATOM 640 N N . VAL A 1 85 ? 24.309 21.436 -16.816 1.00 63.53 85 VAL A N 1
ATOM 641 C CA . VAL A 1 85 ? 23.198 21.067 -15.943 1.00 63.53 85 VAL A CA 1
ATOM 642 C C . VAL A 1 85 ? 23.173 22.083 -14.808 1.00 63.53 85 VAL A C 1
ATOM 644 O O . VAL A 1 85 ? 24.119 22.171 -14.024 1.00 63.53 85 VAL A O 1
ATOM 647 N N . HIS A 1 86 ? 22.100 22.869 -14.724 1.00 60.34 86 HIS A N 1
ATOM 648 C CA . HIS A 1 86 ? 21.836 23.665 -13.536 1.00 60.34 86 HIS A CA 1
ATOM 649 C C . HIS A 1 86 ? 21.581 22.673 -12.399 1.00 60.34 86 HIS A C 1
ATOM 651 O O . HIS A 1 86 ? 20.561 21.983 -12.380 1.00 60.34 86 HIS A O 1
ATOM 657 N N . LEU A 1 87 ? 22.556 22.527 -11.501 1.00 61.59 87 LEU A N 1
ATOM 658 C CA . LEU A 1 87 ? 22.364 21.773 -10.268 1.00 61.59 87 LEU A CA 1
ATOM 659 C C . LEU A 1 87 ? 21.145 22.363 -9.541 1.00 61.59 87 LEU A C 1
ATOM 661 O O . LEU A 1 87 ? 20.990 23.589 -9.551 1.00 61.59 87 LEU A O 1
ATOM 665 N N . PRO A 1 88 ? 20.285 21.537 -8.917 1.00 60.41 88 PRO A N 1
ATOM 666 C CA . PRO A 1 88 ? 19.175 22.048 -8.130 1.00 60.41 88 PRO A CA 1
ATOM 667 C C . PRO A 1 88 ? 19.702 23.077 -7.133 1.00 60.41 88 PRO A C 1
ATOM 669 O O . PRO A 1 88 ? 20.651 22.796 -6.398 1.00 60.41 88 PRO A O 1
ATOM 672 N N . HIS A 1 89 ? 19.110 24.272 -7.133 1.00 62.09 89 HIS A N 1
ATOM 673 C CA . HIS A 1 89 ? 19.403 25.278 -6.125 1.00 62.09 89 HIS A CA 1
ATOM 674 C C . HIS A 1 89 ? 19.193 24.644 -4.752 1.00 62.09 89 HIS A C 1
ATOM 676 O O . HIS A 1 89 ? 18.111 24.122 -4.470 1.00 62.09 89 HIS A O 1
ATOM 682 N N . GLU A 1 90 ? 20.220 24.666 -3.899 1.00 64.06 90 GLU A N 1
ATOM 683 C CA . GLU A 1 90 ? 20.016 24.313 -2.501 1.00 64.06 90 GLU A CA 1
ATOM 684 C C . GLU A 1 90 ? 18.906 25.224 -1.958 1.00 64.06 90 GLU A C 1
ATOM 686 O O . GLU A 1 90 ? 19.002 26.449 -2.106 1.00 64.06 90 GLU A O 1
ATOM 691 N N . PRO A 1 91 ? 17.824 24.667 -1.383 1.00 64.00 91 PRO A N 1
ATOM 692 C CA . PRO A 1 91 ? 16.728 25.486 -0.903 1.00 64.00 91 PRO A CA 1
ATOM 693 C C . PRO A 1 91 ? 17.267 26.433 0.165 1.00 64.00 91 PRO A C 1
ATOM 695 O O . PRO A 1 91 ? 17.921 26.006 1.123 1.00 64.00 91 PRO A O 1
ATOM 698 N N . ALA A 1 92 ? 17.015 27.729 -0.016 1.00 75.56 92 ALA A N 1
ATOM 699 C CA . ALA A 1 92 ? 17.540 28.752 0.871 1.00 75.56 92 ALA A CA 1
ATOM 700 C C . ALA A 1 92 ? 17.108 28.449 2.313 1.00 75.56 92 ALA A C 1
ATOM 702 O O . ALA A 1 92 ? 15.915 28.372 2.621 1.00 75.56 92 ALA A O 1
ATOM 703 N N . VAL A 1 93 ? 18.078 28.252 3.209 1.00 77.81 93 VAL A N 1
ATOM 704 C CA . VAL A 1 93 ? 17.796 28.061 4.632 1.00 77.81 93 VAL A CA 1
ATOM 705 C C . VAL A 1 93 ? 17.300 29.393 5.180 1.00 77.81 93 VAL A C 1
ATOM 707 O O . VAL A 1 93 ? 18.076 30.325 5.372 1.00 77.81 93 VAL A O 1
ATOM 710 N N . LEU A 1 94 ? 15.999 29.483 5.444 1.00 81.50 94 LEU A N 1
ATOM 711 C CA . LEU A 1 94 ? 15.378 30.688 5.980 1.00 81.50 94 LEU A CA 1
ATOM 712 C C . LEU A 1 94 ? 15.817 30.931 7.424 1.00 81.50 94 LEU A C 1
ATOM 714 O O . LEU A 1 94 ? 16.052 32.073 7.815 1.00 81.50 94 LEU A O 1
ATOM 718 N N . ARG A 1 95 ? 15.882 29.870 8.246 1.00 82.88 95 ARG A N 1
ATOM 719 C CA . ARG A 1 95 ? 16.194 29.964 9.685 1.00 82.88 95 ARG A CA 1
ATOM 720 C C . ARG A 1 95 ? 16.831 28.683 10.221 1.00 82.88 95 ARG A C 1
ATOM 722 O O . ARG A 1 95 ? 16.496 27.586 9.781 1.00 82.88 95 ARG A O 1
ATOM 729 N N . THR A 1 96 ? 17.675 28.816 11.244 1.00 85.06 96 THR A N 1
ATOM 730 C CA . THR A 1 96 ? 18.250 27.686 11.993 1.00 85.06 96 THR A CA 1
ATOM 731 C C . THR A 1 96 ? 18.042 27.860 13.494 1.00 85.06 96 THR A C 1
ATOM 733 O O . THR A 1 96 ? 18.350 28.922 14.034 1.00 85.06 96 THR A O 1
ATOM 736 N N . ALA A 1 97 ? 17.553 26.820 14.170 1.00 82.38 97 ALA A N 1
ATOM 737 C CA . ALA A 1 97 ? 17.404 26.778 15.624 1.00 82.38 97 ALA A CA 1
ATOM 738 C C . ALA A 1 97 ? 17.991 25.464 16.156 1.00 82.38 97 ALA A C 1
ATOM 740 O O . ALA A 1 97 ? 17.379 24.400 16.062 1.00 82.38 97 ALA A O 1
ATOM 741 N N . GLY A 1 98 ? 19.216 25.524 16.681 1.00 87.06 98 GLY A N 1
ATOM 742 C CA . GLY A 1 98 ? 19.965 24.323 17.050 1.00 87.06 98 GLY A CA 1
ATOM 743 C C . GLY A 1 98 ? 20.265 23.448 15.828 1.00 87.06 98 GLY A C 1
ATOM 744 O O . GLY A 1 98 ? 20.860 23.918 14.862 1.00 87.06 98 GLY A O 1
ATOM 745 N N . HIS A 1 99 ? 19.842 22.181 15.869 1.00 86.19 99 HIS A N 1
ATOM 746 C CA . HIS A 1 99 ? 20.018 21.213 14.776 1.00 86.19 99 HIS A CA 1
ATOM 747 C C . HIS A 1 99 ? 18.897 21.260 13.721 1.00 86.19 99 HIS A C 1
ATOM 749 O O . HIS A 1 99 ?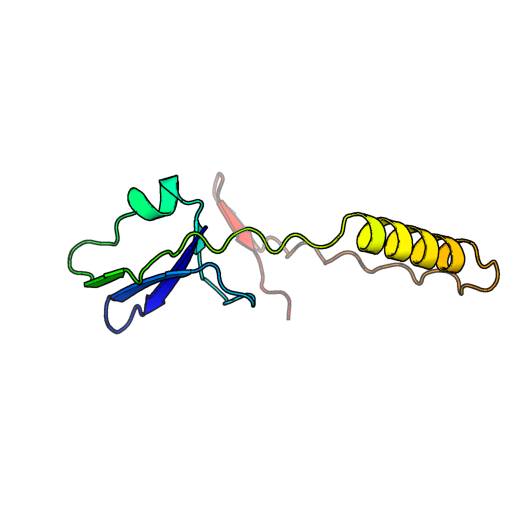 18.977 20.566 12.710 1.00 86.19 99 HIS A O 1
ATOM 755 N N . LEU A 1 100 ? 17.854 22.067 13.938 1.00 82.50 100 LEU A N 1
ATOM 756 C CA . LEU A 1 100 ? 16.730 22.209 13.013 1.00 82.50 100 LEU A CA 1
ATOM 757 C C . LEU A 1 100 ? 16.995 23.338 12.007 1.00 82.50 100 LEU A C 1
ATOM 759 O O . LEU A 1 100 ? 17.421 24.434 12.389 1.00 82.50 100 LEU A O 1
ATOM 763 N N . ARG A 1 101 ? 16.698 23.080 10.725 1.00 87.19 101 ARG A N 1
ATOM 764 C CA . ARG A 1 101 ? 16.777 24.050 9.618 1.00 87.19 101 ARG A CA 1
ATOM 765 C C . ARG A 1 101 ? 15.413 24.194 8.938 1.00 87.19 101 ARG A C 1
ATOM 767 O O . ARG A 1 101 ? 14.813 23.193 8.562 1.00 87.19 101 ARG A O 1
ATOM 774 N N . LEU A 1 102 ? 14.946 25.432 8.776 1.00 87.38 102 LEU A N 1
ATOM 775 C CA . LEU A 1 102 ? 13.759 25.780 7.991 1.00 87.38 102 LEU A CA 1
ATOM 776 C C . LEU A 1 102 ? 14.201 26.118 6.564 1.00 87.38 102 LEU A C 1
ATOM 778 O O . LEU A 1 102 ? 14.997 27.038 6.381 1.00 87.38 102 LEU A O 1
ATOM 782 N N . LEU A 1 103 ? 13.689 25.388 5.579 1.00 88.94 103 LEU A N 1
ATOM 783 C CA . LEU A 1 103 ? 13.989 25.585 4.161 1.00 88.94 103 LEU A CA 1
ATOM 784 C C . LEU A 1 103 ? 12.881 26.418 3.506 1.00 88.94 103 LEU A C 1
ATOM 786 O O . LEU A 1 103 ? 11.705 26.222 3.813 1.00 88.94 103 LEU A O 1
ATOM 790 N N . GLY A 1 104 ? 13.253 27.358 2.639 1.00 79.25 104 GLY A N 1
ATOM 791 C CA . GLY A 1 104 ? 12.309 28.062 1.774 1.00 79.25 104 GLY A CA 1
ATOM 792 C C . GLY A 1 104 ? 11.804 27.146 0.663 1.00 79.25 104 GLY A C 1
ATOM 793 O O . GLY A 1 104 ? 12.520 26.245 0.224 1.00 79.25 104 GLY A O 1
ATOM 794 N N . THR A 1 105 ? 10.567 27.355 0.223 1.00 69.31 105 THR A N 1
ATOM 795 C CA . THR A 1 105 ? 10.023 26.658 -0.945 1.00 69.31 105 THR A CA 1
ATOM 796 C C . THR A 1 105 ? 10.679 27.204 -2.209 1.00 69.31 105 THR A C 1
ATOM 798 O O . THR A 1 105 ? 10.824 28.416 -2.355 1.00 69.31 105 THR A O 1
ATOM 801 N N . VAL A 1 106 ? 11.093 26.305 -3.099 1.00 63.00 106 VAL A N 1
ATOM 802 C CA . VAL A 1 106 ? 11.484 26.651 -4.469 1.00 63.00 106 VAL A CA 1
ATOM 803 C C . VAL A 1 106 ? 10.180 26.693 -5.272 1.00 63.00 106 VAL A C 1
ATOM 805 O O . VAL A 1 106 ? 9.451 25.702 -5.238 1.00 63.00 106 VAL A O 1
ATOM 808 N N . ASP A 1 107 ? 9.847 27.844 -5.866 1.00 53.03 107 ASP A N 1
ATOM 809 C CA . ASP A 1 107 ? 8.735 27.980 -6.830 1.00 53.03 107 ASP A CA 1
ATOM 810 C C . ASP A 1 107 ? 8.984 27.130 -8.088 1.00 53.03 107 ASP A C 1
ATOM 812 O O . ASP A 1 107 ? 10.155 27.083 -8.543 1.00 53.03 107 ASP A O 1
#